Protein AF-A0A957PGU7-F1 (afdb_monomer_lite)

pLDDT: mean 71.9, std 18.86, range [37.38, 96.31]

Secondary structure (DSSP, 8-state):
------------------HHHHHHHHHHHHHHHHHHHHHHHHS--SS---HHHHHHHHHHHHHHHHHHHHHHHTT-PPPTT--HHHHHHHHHHHHHHHHHHHHHTT--S------PPPSHHHHHHHHHHHHHHHHHHHH-SSPPPHHHHHHHHHHHHHHHHHHHHHHHHHHTT--

Radius of gyration: 22.28 Å; chains: 1; bounding box: 60×46×72 Å

Foldseek 3Di:
DDDDDDPPPPPPPPPPPDVVVVVVVVVVVVVVVVVCVVVVVVPDDPDDDPDPLVVLLVLLVVLVVVLQVVCVVLVLHDDPPQALVNSLVSSLVSLVVLLVVLCVVVPPDDDDDDDPDPDSVLLSVLSCLSSVLNCCSPPPPDGDDPVSSVSNVVSSVVSVVSVVVSVVSVVVPPD

Structure (mmCIF, N/CA/C/O backbone):
data_AF-A0A957PGU7-F1
#
_entry.id   AF-A0A957PGU7-F1
#
loop_
_atom_site.group_PDB
_atom_site.id
_atom_site.type_symbol
_atom_site.label_atom_id
_atom_site.label_alt_id
_atom_site.label_comp_id
_atom_site.label_asym_id
_atom_site.label_entity_id
_atom_site.label_seq_id
_atom_site.pdbx_PDB_ins_code
_atom_site.Cartn_x
_atom_site.Cartn_y
_atom_site.Cartn_z
_atom_site.occupancy
_atom_site.B_iso_or_equiv
_atom_site.auth_seq_id
_atom_site.auth_comp_id
_atom_site.auth_asym_id
_atom_site.auth_atom_id
_atom_site.pdbx_PDB_model_num
ATOM 1 N N . LEU A 1 1 ? -45.393 -7.956 49.381 1.00 37.38 1 LEU A N 1
ATOM 2 C CA . LEU A 1 1 ? -44.050 -7.765 49.978 1.00 37.38 1 LEU A CA 1
ATOM 3 C C . LEU A 1 1 ? -43.012 -8.347 49.017 1.00 37.38 1 LEU A C 1
ATOM 5 O O . LEU A 1 1 ? -43.075 -9.550 48.828 1.00 37.38 1 LEU A O 1
ATOM 9 N N . ARG A 1 2 ? -42.131 -7.481 48.460 1.00 37.53 2 ARG A N 1
ATOM 10 C CA . ARG A 1 2 ? -40.898 -7.708 47.637 1.00 37.53 2 ARG A CA 1
ATOM 11 C C . ARG A 1 2 ? -41.054 -8.499 46.319 1.00 37.53 2 ARG A C 1
ATOM 13 O O . ARG A 1 2 ? -41.602 -9.583 46.359 1.00 37.53 2 ARG A O 1
ATOM 20 N N . ALA A 1 3 ? -40.718 -8.043 45.104 1.00 43.28 3 ALA A N 1
ATOM 21 C CA . ALA A 1 3 ? -39.690 -7.160 44.509 1.00 43.28 3 ALA A CA 1
ATOM 22 C C . ALA A 1 3 ? -38.279 -7.774 44.335 1.00 43.28 3 ALA A C 1
ATOM 24 O O . ALA A 1 3 ? -37.619 -8.037 45.336 1.00 43.28 3 ALA A O 1
ATOM 25 N N . ALA A 1 4 ? -37.863 -7.831 43.052 1.00 44.22 4 ALA A N 1
ATOM 26 C CA . ALA A 1 4 ? -36.529 -8.029 42.448 1.00 44.22 4 ALA A CA 1
ATOM 27 C C . ALA A 1 4 ? -35.890 -9.434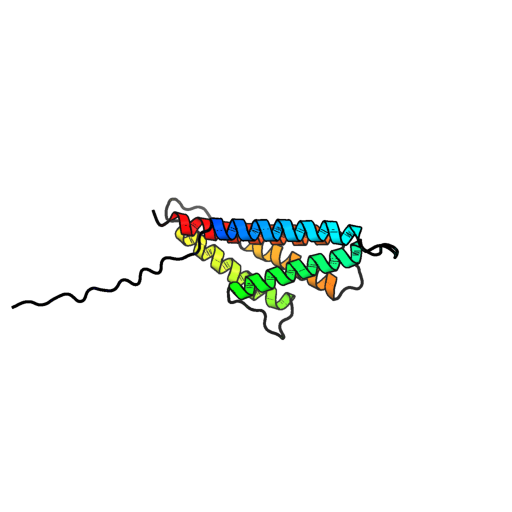 42.578 1.00 44.22 4 ALA A C 1
ATOM 29 O O . ALA A 1 4 ? -35.960 -10.042 43.635 1.00 44.22 4 ALA A O 1
ATOM 30 N N . ALA A 1 5 ? -35.262 -10.021 41.556 1.00 39.47 5 ALA A N 1
ATOM 31 C CA . ALA A 1 5 ? -34.609 -9.432 40.391 1.00 39.47 5 ALA A CA 1
ATOM 32 C C . ALA A 1 5 ? -34.765 -10.327 39.147 1.00 39.47 5 ALA A C 1
ATOM 34 O O . ALA A 1 5 ? -34.657 -11.548 39.243 1.00 39.47 5 ALA A O 1
ATOM 35 N N . GLN A 1 6 ? -35.006 -9.703 37.991 1.00 42.62 6 GLN A N 1
ATOM 36 C CA . GLN A 1 6 ? -34.593 -10.247 36.702 1.00 42.62 6 GLN A CA 1
ATOM 37 C C . GLN A 1 6 ? -33.111 -10.633 36.809 1.00 42.62 6 GLN A C 1
ATOM 39 O O . GLN A 1 6 ? -32.280 -9.768 37.077 1.00 42.62 6 GLN A O 1
ATOM 44 N N . GLU A 1 7 ? -32.795 -11.912 36.620 1.00 44.22 7 GLU A N 1
ATOM 45 C CA . GLU A 1 7 ? -31.452 -12.330 36.228 1.00 44.22 7 GLU A CA 1
ATOM 46 C C . GLU A 1 7 ? -31.142 -11.641 34.895 1.00 44.22 7 GLU A C 1
ATOM 48 O O . GLU A 1 7 ? -31.722 -11.965 33.857 1.00 44.22 7 GLU A O 1
ATOM 53 N N . GLU A 1 8 ? -30.288 -10.620 34.958 1.00 42.69 8 GLU A N 1
ATOM 54 C CA . GLU A 1 8 ? -29.485 -10.168 33.829 1.00 42.69 8 GLU A CA 1
ATOM 55 C C . GLU A 1 8 ? -28.760 -11.396 33.285 1.00 42.69 8 GLU A C 1
ATOM 57 O O . GLU A 1 8 ? -27.819 -11.911 33.887 1.00 42.69 8 GLU A O 1
ATOM 62 N N . ILE A 1 9 ? -29.250 -11.902 32.157 1.00 44.50 9 ILE A N 1
ATOM 63 C CA . ILE A 1 9 ? -28.478 -12.772 31.285 1.00 44.50 9 ILE A CA 1
ATOM 64 C C . ILE A 1 9 ? -27.385 -11.866 30.727 1.00 44.50 9 ILE A C 1
ATOM 66 O O . ILE A 1 9 ? -27.583 -11.172 29.731 1.00 44.50 9 ILE A O 1
ATOM 70 N N . ASP A 1 10 ? -26.270 -11.803 31.446 1.00 43.97 10 ASP A N 1
ATOM 71 C CA . ASP A 1 10 ? -25.019 -11.288 30.924 1.00 43.97 10 ASP A CA 1
ATOM 72 C C . ASP A 1 10 ? -24.615 -12.249 29.803 1.00 43.97 10 ASP A C 1
ATOM 74 O O . ASP A 1 10 ? -24.146 -13.364 30.036 1.00 43.97 10 ASP A O 1
ATOM 78 N N . GLU A 1 11 ? -24.936 -11.876 28.564 1.00 40.59 11 GLU A N 1
ATOM 79 C CA . GLU A 1 11 ? -24.408 -12.522 27.370 1.00 40.59 11 GLU A CA 1
ATOM 80 C C . GLU A 1 11 ? -22.905 -12.226 27.322 1.00 40.59 11 GLU A C 1
ATOM 82 O O . GLU A 1 11 ? -22.437 -11.395 26.541 1.00 40.59 11 GLU A O 1
ATOM 87 N N . SER A 1 12 ? -22.135 -12.894 28.183 1.00 47.31 12 SER A N 1
ATOM 88 C CA . SER A 1 12 ? -20.684 -12.884 28.132 1.00 47.31 12 SER A CA 1
ATOM 89 C C . SER A 1 12 ? -20.285 -13.526 26.805 1.00 47.31 12 SER A C 1
ATOM 91 O O . SER A 1 12 ? -20.301 -14.745 26.629 1.00 47.31 12 SER A O 1
ATOM 93 N N . ARG A 1 13 ? -20.004 -12.681 25.813 1.00 52.00 13 ARG A N 1
ATOM 94 C CA . ARG A 1 13 ? -19.452 -13.088 24.523 1.00 52.00 13 ARG A CA 1
ATOM 95 C C . ARG A 1 13 ? -18.028 -13.556 24.769 1.00 52.00 13 ARG A C 1
ATOM 97 O O . ARG A 1 13 ? -17.096 -12.765 24.675 1.00 52.00 13 ARG A O 1
ATOM 104 N N . GLU A 1 14 ? -17.865 -14.833 25.095 1.00 39.06 14 GLU A N 1
ATOM 105 C CA . GLU A 1 14 ? -16.555 -15.473 25.100 1.00 39.06 14 GLU A CA 1
ATOM 106 C C . GLU A 1 14 ? -15.983 -15.363 23.683 1.00 39.06 14 GLU A C 1
ATOM 108 O O . GLU A 1 14 ? -16.429 -16.017 22.737 1.00 39.06 14 GLU A O 1
ATOM 113 N N . SER A 1 15 ? -15.049 -14.432 23.512 1.00 45.88 15 SER A N 1
ATOM 114 C CA . SER A 1 15 ? -14.353 -14.207 22.256 1.00 45.88 15 SER A CA 1
ATOM 115 C C . SER A 1 15 ? -13.513 -15.448 21.947 1.00 45.88 15 SER A C 1
ATOM 117 O O . SER A 1 15 ? -12.479 -15.683 22.564 1.00 45.88 15 SER A O 1
ATOM 119 N N . ILE A 1 16 ? -13.943 -16.260 20.975 1.00 51.47 16 ILE A N 1
ATOM 120 C CA . ILE A 1 16 ? -13.202 -17.431 20.456 1.00 51.47 16 ILE A CA 1
ATOM 121 C C . ILE A 1 16 ? -12.053 -16.958 19.531 1.00 51.47 16 ILE A C 1
ATOM 123 O O . ILE A 1 16 ? -11.768 -17.542 18.488 1.00 51.47 16 ILE A O 1
ATOM 127 N N . LEU A 1 17 ? -11.402 -15.845 19.866 1.00 42.97 17 LEU A N 1
ATOM 128 C CA . LEU A 1 17 ? -10.204 -15.345 19.198 1.00 42.97 17 LEU A CA 1
ATOM 129 C C . LEU A 1 17 ? -8.996 -15.721 20.055 1.00 42.97 17 LEU A C 1
ATOM 131 O O . LEU A 1 17 ? -8.398 -14.888 20.721 1.00 42.97 17 LEU A O 1
ATOM 135 N N . SER A 1 18 ? -8.636 -17.006 20.065 1.00 54.22 18 SER A N 1
ATOM 136 C CA . SER A 1 18 ? -7.378 -17.434 20.683 1.00 54.22 18 SER A CA 1
ATOM 137 C C . SER A 1 18 ? -6.212 -16.943 19.818 1.00 54.22 18 SER A C 1
ATOM 139 O O . SER A 1 18 ? -6.046 -17.418 18.690 1.00 54.22 18 SER A O 1
ATOM 141 N N . ALA A 1 19 ? -5.407 -16.008 20.333 1.00 54.56 19 ALA A N 1
ATOM 142 C CA . ALA A 1 19 ? -4.219 -15.463 19.665 1.00 54.56 19 ALA A CA 1
ATOM 143 C C . ALA A 1 19 ? -3.278 -16.571 19.142 1.00 54.56 19 ALA A C 1
ATOM 145 O O . ALA A 1 19 ? -2.815 -16.512 18.001 1.00 54.56 19 ALA A O 1
ATOM 146 N N . ASP A 1 20 ? -3.141 -17.661 19.902 1.00 52.84 20 ASP A N 1
ATOM 147 C CA . ASP A 1 20 ? -2.361 -18.846 19.524 1.00 52.84 20 ASP A CA 1
ATOM 148 C C . ASP A 1 20 ? -2.880 -19.544 18.253 1.00 52.84 20 ASP A C 1
ATOM 150 O O . ASP A 1 20 ? -2.106 -20.078 17.453 1.00 52.84 20 ASP A O 1
ATOM 154 N N . LEU A 1 21 ? -4.199 -19.540 18.021 1.00 52.03 21 LEU A N 1
ATOM 155 C CA . LEU A 1 21 ? -4.802 -20.156 16.837 1.00 52.03 21 LEU A CA 1
ATOM 156 C C . LEU A 1 21 ? -4.555 -19.295 15.591 1.00 52.03 21 LEU A C 1
ATOM 158 O O . LEU A 1 21 ? -4.306 -19.833 14.511 1.00 52.03 21 LEU A O 1
ATOM 162 N N . LEU A 1 22 ? -4.597 -17.969 15.732 1.00 56.50 22 LEU A N 1
ATOM 163 C CA . LEU A 1 22 ? -4.316 -17.036 14.642 1.00 56.50 22 LEU A CA 1
ATOM 164 C C . LEU A 1 22 ? -2.834 -17.041 14.261 1.00 56.50 22 LEU A C 1
ATOM 166 O O . LEU A 1 22 ? -2.525 -17.083 13.071 1.00 56.50 22 LEU A O 1
ATOM 170 N N . GLU A 1 23 ? -1.918 -17.101 15.228 1.00 57.94 23 GLU A N 1
ATOM 171 C CA . GLU A 1 23 ? -0.479 -17.237 14.972 1.00 57.94 23 GLU A CA 1
ATOM 172 C C . GLU A 1 23 ? -0.144 -18.584 14.306 1.00 57.94 23 GLU A C 1
ATOM 174 O O . GLU A 1 23 ? 0.611 -18.658 13.324 1.00 57.94 23 GLU A O 1
ATOM 179 N N . ALA A 1 24 ? -0.777 -19.668 14.763 1.00 56.59 24 ALA A N 1
ATOM 180 C CA . ALA A 1 24 ? -0.663 -20.973 14.120 1.00 56.59 24 ALA A CA 1
ATOM 181 C C . ALA A 1 24 ? -1.218 -20.958 12.681 1.00 56.59 24 ALA A C 1
ATOM 183 O O . ALA A 1 24 ? -0.640 -21.579 11.783 1.00 56.59 24 ALA A O 1
ATOM 184 N N . GLN A 1 25 ? -2.303 -20.225 12.416 1.00 56.69 25 GLN A N 1
ATOM 185 C CA . GLN A 1 25 ? -2.863 -20.077 11.069 1.00 56.69 25 GLN A CA 1
ATOM 186 C C . GLN A 1 25 ? -1.985 -19.193 10.162 1.00 56.69 25 GLN A C 1
ATOM 188 O O . GLN A 1 25 ? -1.731 -19.565 9.012 1.00 56.69 25 GLN A O 1
ATOM 193 N N . LEU A 1 26 ? -1.438 -18.089 10.679 1.00 65.06 26 LEU A N 1
ATOM 194 C CA . LEU A 1 26 ? -0.533 -17.172 9.970 1.00 65.06 26 LEU A CA 1
ATOM 195 C C . LEU A 1 26 ? 0.804 -17.823 9.619 1.00 65.06 26 LEU A C 1
ATOM 197 O O . LEU A 1 26 ? 1.268 -17.716 8.482 1.00 65.06 26 LEU A O 1
ATOM 201 N N . SER A 1 27 ? 1.406 -18.555 10.557 1.00 58.16 27 SER A N 1
ATOM 202 C CA . SER A 1 27 ? 2.677 -19.248 10.329 1.00 58.16 27 SER A CA 1
ATOM 203 C C . SER A 1 27 ? 2.541 -20.378 9.302 1.00 58.16 27 SER A C 1
ATOM 205 O O . SER A 1 27 ? 3.441 -20.587 8.483 1.00 58.16 27 SER A O 1
ATOM 207 N N . ASN A 1 28 ? 1.400 -21.072 9.273 1.00 58.75 28 ASN A N 1
ATOM 208 C CA . ASN A 1 28 ? 1.104 -22.084 8.259 1.00 58.75 28 ASN A CA 1
ATOM 209 C C . ASN A 1 28 ? 0.832 -21.466 6.882 1.00 58.75 28 ASN A C 1
ATOM 211 O O . ASN A 1 28 ? 1.266 -22.016 5.866 1.00 58.75 28 ASN A O 1
ATOM 215 N N . LEU A 1 29 ? 0.193 -20.297 6.827 1.00 64.56 29 LEU A N 1
ATOM 216 C CA . LEU A 1 29 ? 0.068 -19.510 5.599 1.00 64.56 29 LEU A CA 1
ATOM 217 C C . LEU A 1 29 ? 1.439 -19.054 5.083 1.00 64.56 29 LEU A C 1
ATOM 219 O O . LEU A 1 29 ? 1.734 -19.258 3.907 1.00 64.56 29 LEU A O 1
ATOM 223 N N . TRP A 1 30 ? 2.317 -18.561 5.957 1.00 60.47 30 TRP A N 1
ATOM 224 C CA . TRP A 1 30 ? 3.684 -18.154 5.614 1.00 60.47 30 TRP A CA 1
ATOM 225 C C . TRP A 1 30 ? 4.554 -19.313 5.118 1.00 60.47 30 TRP A C 1
ATOM 227 O O . TRP A 1 30 ? 5.236 -19.188 4.100 1.00 60.47 30 TRP A O 1
ATOM 237 N N . LYS A 1 31 ? 4.495 -20.477 5.774 1.00 63.69 31 LYS A N 1
ATOM 238 C CA . LYS A 1 31 ? 5.225 -21.685 5.350 1.00 63.69 31 LYS A CA 1
ATOM 239 C C . LYS A 1 31 ? 4.741 -22.199 3.993 1.00 63.69 31 LYS A C 1
ATOM 241 O O . LYS A 1 31 ? 5.557 -22.569 3.149 1.00 63.69 31 LYS A O 1
ATOM 246 N N . ASN A 1 32 ? 3.429 -22.185 3.754 1.00 64.62 32 ASN A N 1
ATOM 247 C CA . ASN A 1 32 ? 2.849 -22.613 2.480 1.00 64.62 32 ASN A CA 1
ATOM 248 C C . ASN A 1 32 ? 3.127 -21.620 1.349 1.00 64.62 32 ASN A C 1
ATOM 250 O O . ASN A 1 32 ? 3.378 -22.034 0.216 1.00 64.62 32 ASN A O 1
ATOM 254 N N . LEU A 1 33 ? 3.132 -20.326 1.656 1.00 60.56 33 LEU A N 1
ATOM 255 C CA . LEU A 1 33 ? 3.475 -19.270 0.717 1.00 60.56 33 LEU A CA 1
ATOM 256 C C . LEU A 1 33 ? 4.957 -19.373 0.313 1.00 60.56 33 LEU A C 1
ATOM 258 O O . LEU A 1 33 ? 5.261 -19.509 -0.870 1.00 60.56 33 LEU A O 1
ATOM 262 N N . MET A 1 34 ? 5.867 -19.473 1.285 1.00 64.56 34 MET A N 1
ATOM 263 C CA . MET A 1 34 ? 7.305 -19.678 1.051 1.00 64.56 34 MET A CA 1
ATOM 264 C C . MET A 1 34 ? 7.612 -21.003 0.329 1.00 64.56 34 MET A C 1
ATOM 266 O O . MET A 1 34 ? 8.487 -21.067 -0.536 1.00 64.56 34 MET A O 1
ATOM 270 N N . GLY A 1 35 ? 6.866 -22.072 0.627 1.00 58.97 35 GLY A N 1
ATOM 271 C CA . GLY A 1 35 ? 6.996 -23.366 -0.047 1.00 58.97 35 GLY A CA 1
ATOM 272 C C . GLY A 1 35 ? 6.510 -23.358 -1.501 1.00 58.97 35 GLY A C 1
ATOM 273 O O . GLY A 1 35 ? 7.106 -24.020 -2.354 1.00 58.97 35 GLY A O 1
ATOM 274 N N . ARG A 1 36 ? 5.459 -22.587 -1.811 1.00 59.16 36 ARG A N 1
ATOM 275 C CA . ARG A 1 36 ? 4.978 -22.378 -3.187 1.00 59.16 36 ARG A CA 1
ATOM 276 C C . ARG A 1 36 ? 5.962 -21.554 -4.010 1.00 59.16 36 ARG A C 1
ATOM 278 O O . ARG A 1 36 ? 6.183 -21.897 -5.166 1.00 59.16 36 ARG A O 1
ATOM 285 N N . PHE A 1 37 ? 6.617 -20.566 -3.405 1.00 50.94 37 PHE A N 1
ATOM 286 C CA . PHE A 1 37 ? 7.677 -19.800 -4.064 1.00 50.94 37 PHE A CA 1
ATOM 287 C C . PHE A 1 37 ? 8.891 -20.661 -4.440 1.00 50.94 37 PHE A C 1
ATOM 289 O O . PHE A 1 37 ? 9.429 -20.501 -5.531 1.00 50.94 37 PHE A O 1
ATOM 296 N N . ARG A 1 38 ? 9.275 -21.642 -3.611 1.00 57.03 38 ARG A N 1
ATOM 297 C CA . ARG A 1 38 ? 10.358 -22.583 -3.959 1.00 57.03 38 ARG A CA 1
ATOM 298 C C . ARG A 1 38 ? 9.972 -23.613 -5.023 1.00 57.03 38 ARG A C 1
ATOM 300 O O . ARG A 1 38 ? 10.774 -23.880 -5.906 1.00 57.03 38 ARG A O 1
ATOM 307 N N . ARG A 1 39 ? 8.764 -24.190 -4.969 1.00 51.44 39 ARG A N 1
ATOM 308 C CA . ARG A 1 39 ? 8.335 -25.211 -5.953 1.00 51.44 39 ARG A CA 1
ATOM 309 C C . ARG A 1 39 ? 7.949 -24.630 -7.314 1.00 51.44 39 ARG A C 1
ATOM 311 O O . ARG A 1 39 ? 8.123 -25.308 -8.317 1.00 51.44 39 ARG A O 1
ATOM 318 N N . ALA A 1 40 ? 7.434 -23.402 -7.362 1.00 52.75 40 ALA A N 1
ATOM 319 C CA . ALA A 1 40 ? 7.119 -22.732 -8.624 1.00 52.75 40 ALA A CA 1
ATOM 320 C C . ALA A 1 40 ? 8.385 -22.325 -9.399 1.00 52.75 40 ALA A C 1
ATOM 322 O O . ALA A 1 40 ? 8.373 -22.371 -10.624 1.00 52.75 40 ALA A O 1
ATOM 323 N N . ALA A 1 41 ? 9.475 -21.996 -8.695 1.00 52.84 41 ALA A N 1
ATOM 324 C CA . ALA A 1 41 ? 10.769 -21.687 -9.304 1.00 52.84 41 ALA A CA 1
ATOM 325 C C . ALA A 1 41 ? 11.420 -22.905 -9.991 1.00 52.84 41 ALA A C 1
ATOM 327 O O . ALA A 1 41 ? 12.120 -22.746 -10.984 1.00 52.84 41 ALA A O 1
ATOM 328 N N . ASP A 1 42 ? 11.161 -24.116 -9.491 1.00 52.81 42 ASP A N 1
ATOM 329 C CA . ASP A 1 42 ? 11.815 -25.345 -9.966 1.00 52.81 42 ASP A CA 1
ATOM 330 C C . ASP A 1 42 ? 11.050 -26.036 -11.117 1.00 52.81 42 ASP A C 1
ATOM 332 O O . ASP A 1 42 ? 11.605 -26.844 -11.855 1.00 52.81 42 ASP A O 1
ATOM 336 N N . ALA A 1 43 ? 9.761 -25.719 -11.301 1.00 53.84 43 ALA A N 1
ATOM 337 C CA . ALA A 1 43 ? 8.871 -26.451 -12.211 1.00 53.84 43 ALA A CA 1
ATOM 338 C C . ALA A 1 43 ? 8.543 -25.733 -13.539 1.00 53.84 43 ALA A C 1
ATOM 340 O O . ALA A 1 43 ? 7.789 -26.285 -14.341 1.00 53.84 43 ALA A O 1
ATOM 341 N N . LEU A 1 44 ? 9.055 -24.519 -13.788 1.00 47.50 44 LEU A N 1
ATOM 342 C CA . LEU A 1 44 ? 8.552 -23.650 -14.869 1.00 47.50 44 LEU A CA 1
ATOM 343 C C . LEU A 1 44 ? 9.553 -23.185 -15.940 1.00 47.50 44 LEU A C 1
ATOM 345 O O . LEU A 1 44 ? 9.158 -22.360 -16.756 1.00 47.50 44 LEU A O 1
ATOM 349 N N . ASN A 1 45 ? 10.778 -23.717 -16.042 1.00 47.09 45 ASN A N 1
ATOM 350 C CA . ASN A 1 45 ? 11.743 -23.182 -17.022 1.00 47.09 45 A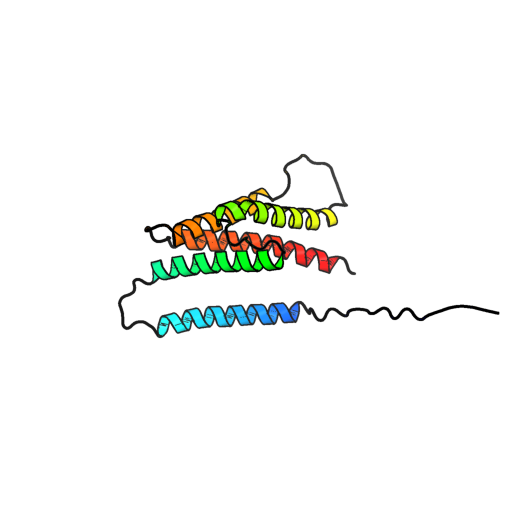SN A CA 1
ATOM 351 C C . ASN A 1 45 ? 12.146 -24.117 -18.184 1.00 47.09 45 ASN A C 1
ATOM 353 O O . ASN A 1 45 ? 13.251 -24.657 -18.197 1.00 47.09 45 ASN A O 1
ATOM 357 N N . PRO A 1 46 ? 11.306 -24.221 -19.238 1.00 58.34 46 PRO A N 1
ATOM 358 C CA . PRO A 1 46 ? 11.741 -24.470 -20.612 1.00 58.34 46 PRO A CA 1
ATOM 359 C C . PRO A 1 46 ? 11.931 -23.189 -21.458 1.00 58.34 46 PRO A C 1
ATOM 361 O O . PRO A 1 46 ? 12.284 -23.300 -22.630 1.00 58.34 46 PRO A O 1
ATOM 364 N N . PHE A 1 47 ? 11.742 -21.981 -20.910 1.00 48.50 47 PHE A N 1
ATOM 365 C CA . PHE A 1 47 ? 12.007 -20.719 -21.619 1.00 48.50 47 PHE A CA 1
ATOM 366 C C . PHE A 1 47 ? 12.891 -19.770 -20.788 1.00 48.50 47 PHE A C 1
ATOM 368 O O . PHE A 1 47 ? 12.908 -19.828 -19.568 1.00 48.50 47 PHE A O 1
ATOM 375 N N . LEU A 1 48 ? 13.683 -18.952 -21.485 1.00 49.47 48 LEU A N 1
ATOM 376 C CA . LEU A 1 48 ? 14.778 -18.105 -20.984 1.00 49.47 48 LEU A CA 1
ATOM 377 C C . LEU A 1 48 ? 14.319 -17.089 -19.899 1.00 49.47 48 LEU A C 1
ATOM 379 O O . LEU A 1 48 ? 13.290 -16.443 -20.105 1.00 49.47 48 LEU A O 1
ATOM 383 N N . PRO A 1 49 ? 15.076 -16.871 -18.799 1.00 54.25 49 PRO A N 1
ATOM 384 C CA . PRO A 1 49 ? 14.610 -16.102 -17.645 1.00 54.25 49 PRO A CA 1
ATOM 385 C C . PRO A 1 49 ? 14.661 -14.590 -17.908 1.00 54.25 49 PRO A C 1
ATOM 387 O O . PRO A 1 49 ? 15.697 -13.941 -17.779 1.00 54.25 49 PRO A O 1
ATOM 390 N N . LEU A 1 50 ? 13.500 -14.013 -18.213 1.00 51.72 50 LEU A N 1
ATOM 391 C CA . LEU A 1 50 ? 13.194 -12.581 -18.046 1.00 51.72 50 LEU A CA 1
ATOM 392 C C . LEU A 1 50 ? 12.718 -12.286 -16.598 1.00 51.72 50 LEU A C 1
ATOM 394 O O . LEU A 1 50 ? 12.130 -11.242 -16.317 1.00 51.72 50 LEU A O 1
ATOM 398 N N . ASP A 1 51 ? 12.936 -13.244 -15.689 1.00 55.75 51 ASP A N 1
ATOM 399 C CA . ASP A 1 51 ? 12.119 -13.492 -14.494 1.00 55.75 51 ASP A CA 1
ATOM 400 C C . ASP A 1 51 ? 12.174 -12.379 -13.439 1.00 55.75 51 ASP A C 1
ATOM 402 O O . ASP A 1 51 ? 11.139 -11.981 -12.907 1.00 55.75 51 ASP A O 1
ATOM 406 N N . HIS A 1 52 ? 13.339 -11.780 -13.188 1.00 54.28 52 HIS A N 1
ATOM 407 C CA . HIS A 1 52 ? 13.494 -10.841 -12.070 1.00 54.28 52 HIS A CA 1
ATOM 408 C C . HIS A 1 52 ? 12.657 -9.552 -12.209 1.00 54.28 52 HIS A C 1
ATOM 410 O O . HIS A 1 52 ? 12.160 -9.037 -11.207 1.00 54.28 52 HIS A O 1
ATOM 416 N N . GLU A 1 53 ? 12.431 -9.046 -13.427 1.00 58.19 53 GLU A N 1
ATOM 417 C CA . GLU A 1 53 ? 11.639 -7.824 -13.655 1.00 58.19 53 GLU A CA 1
ATOM 418 C C . GLU A 1 53 ? 10.131 -8.054 -13.472 1.00 58.19 53 GLU A C 1
ATOM 420 O O . GLU A 1 53 ? 9.409 -7.235 -12.884 1.00 58.19 53 GLU A O 1
ATOM 425 N N . VAL A 1 54 ? 9.633 -9.181 -13.995 1.00 64.31 54 VAL A N 1
ATOM 426 C CA . VAL A 1 54 ? 8.225 -9.581 -13.860 1.00 64.31 54 VAL A CA 1
ATOM 427 C C . VAL A 1 54 ? 7.927 -9.917 -12.402 1.00 64.31 54 VAL A C 1
ATOM 429 O O . VAL A 1 54 ? 6.871 -9.530 -11.886 1.00 64.31 54 VAL A O 1
ATOM 432 N N . ASP A 1 55 ? 8.876 -10.554 -11.724 1.00 78.81 55 ASP A N 1
ATOM 433 C CA . ASP A 1 55 ? 8.776 -10.886 -10.311 1.00 78.81 55 ASP A CA 1
ATOM 434 C C . ASP A 1 55 ? 8.781 -9.636 -9.428 1.00 78.81 55 ASP A C 1
ATOM 436 O O . ASP A 1 55 ? 7.942 -9.534 -8.532 1.00 78.81 55 ASP A O 1
ATOM 440 N N . ALA A 1 56 ? 9.624 -8.638 -9.711 1.00 84.81 56 ALA A N 1
ATOM 441 C CA . ALA A 1 56 ? 9.652 -7.385 -8.955 1.00 84.81 56 ALA A CA 1
ATOM 442 C C . ALA A 1 56 ? 8.314 -6.626 -9.038 1.00 84.81 56 ALA A C 1
ATOM 444 O O . ALA A 1 56 ? 7.741 -6.234 -8.016 1.00 84.81 56 ALA A O 1
ATOM 445 N N . ARG A 1 57 ? 7.735 -6.492 -10.242 1.00 88.56 57 ARG A N 1
ATOM 446 C CA . ARG A 1 57 ? 6.408 -5.866 -10.412 1.00 88.56 57 ARG A CA 1
ATOM 447 C C . ARG A 1 57 ? 5.311 -6.630 -9.675 1.00 88.56 57 ARG A C 1
ATOM 449 O O . ARG A 1 57 ? 4.413 -6.010 -9.105 1.00 88.56 57 ARG A O 1
ATOM 456 N N . ARG A 1 58 ? 5.343 -7.967 -9.703 1.00 88.19 58 ARG A N 1
ATOM 457 C CA . ARG A 1 58 ? 4.372 -8.806 -8.981 1.00 88.19 58 ARG A CA 1
ATOM 458 C C . ARG A 1 58 ? 4.486 -8.616 -7.471 1.00 88.19 58 ARG A C 1
ATOM 460 O O . ARG A 1 58 ? 3.457 -8.429 -6.828 1.00 88.19 58 ARG A O 1
ATOM 467 N N . GLN A 1 59 ? 5.703 -8.594 -6.933 1.00 85.81 59 GLN A N 1
ATOM 468 C CA . GLN A 1 59 ? 5.953 -8.395 -5.503 1.00 85.81 59 GLN A CA 1
ATOM 469 C C . GLN A 1 59 ? 5.448 -7.032 -5.016 1.00 85.81 59 GLN A C 1
ATOM 471 O O . GLN A 1 59 ? 4.711 -6.970 -4.034 1.00 85.81 59 GLN A O 1
ATOM 476 N N . ILE A 1 60 ? 5.743 -5.953 -5.747 1.00 89.81 60 ILE A N 1
ATOM 477 C CA . ILE A 1 60 ? 5.260 -4.606 -5.400 1.00 89.81 60 ILE A CA 1
ATOM 478 C C . ILE A 1 60 ? 3.725 -4.538 -5.446 1.00 89.81 60 ILE A C 1
ATOM 480 O O . ILE A 1 60 ? 3.097 -3.968 -4.553 1.00 89.81 60 ILE A O 1
ATOM 484 N N . ARG A 1 61 ? 3.086 -5.148 -6.457 1.00 92.00 61 ARG A N 1
ATOM 485 C CA . ARG A 1 61 ? 1.614 -5.195 -6.536 1.00 92.00 61 ARG A CA 1
ATOM 486 C C . ARG A 1 61 ? 0.999 -5.973 -5.381 1.00 92.00 61 ARG A C 1
ATOM 488 O O . ARG A 1 61 ? -0.018 -5.527 -4.862 1.00 92.00 61 ARG A O 1
ATOM 495 N N . ALA A 1 62 ? 1.598 -7.095 -4.992 1.00 88.19 62 ALA A N 1
ATOM 496 C CA . ALA A 1 62 ? 1.125 -7.884 -3.863 1.00 88.19 62 ALA A CA 1
ATOM 497 C C . ALA A 1 62 ? 1.198 -7.077 -2.558 1.00 88.19 62 ALA A C 1
ATOM 499 O O . ALA A 1 62 ? 0.213 -7.023 -1.827 1.00 88.19 62 ALA A O 1
ATOM 500 N N . ALA A 1 63 ? 2.308 -6.374 -2.307 1.00 86.81 63 ALA A N 1
ATOM 501 C CA . ALA A 1 63 ? 2.445 -5.509 -1.134 1.00 86.81 63 ALA A CA 1
ATOM 502 C C . ALA A 1 63 ? 1.369 -4.407 -1.097 1.00 86.81 63 ALA A C 1
ATOM 504 O O . ALA A 1 63 ? 0.702 -4.227 -0.081 1.00 86.81 63 ALA A O 1
ATOM 505 N N . TYR A 1 64 ? 1.122 -3.728 -2.223 1.00 93.69 64 TYR A N 1
ATOM 506 C CA . TYR A 1 64 ? 0.061 -2.717 -2.296 1.00 93.69 64 TYR A CA 1
ATOM 507 C C . TYR A 1 64 ? -1.346 -3.319 -2.130 1.00 93.69 64 TYR A C 1
ATOM 509 O O . TYR A 1 64 ? -2.211 -2.716 -1.505 1.00 93.69 64 TYR A O 1
ATOM 517 N N . GLN A 1 65 ? -1.599 -4.521 -2.655 1.00 94.25 65 GLN A N 1
ATOM 518 C CA . GLN A 1 65 ? -2.875 -5.213 -2.446 1.00 94.25 65 GLN A CA 1
ATOM 519 C C . GLN A 1 65 ? -3.098 -5.581 -0.977 1.00 94.25 65 GLN A C 1
ATOM 521 O O . GLN A 1 65 ? -4.212 -5.418 -0.488 1.00 94.25 65 GLN A O 1
ATOM 526 N N . HIS A 1 66 ? -2.055 -6.016 -0.269 1.00 89.75 66 HIS A N 1
ATOM 527 C CA . HIS A 1 66 ? -2.132 -6.249 1.172 1.00 89.75 66 HIS A CA 1
ATOM 528 C C . HIS A 1 66 ? -2.428 -4.961 1.940 1.00 89.75 66 HIS A C 1
ATOM 530 O O . HIS A 1 66 ? -3.320 -4.966 2.780 1.00 89.75 66 HIS A O 1
ATOM 536 N N . LEU A 1 67 ? -1.774 -3.850 1.587 1.00 91.19 67 LEU A N 1
ATOM 537 C CA . LEU A 1 67 ? -2.086 -2.537 2.154 1.00 91.19 67 LEU A CA 1
ATOM 538 C C . LEU A 1 67 ? -3.576 -2.188 1.991 1.00 91.19 67 LEU A C 1
ATOM 540 O O . LEU A 1 67 ? -4.214 -1.771 2.954 1.00 91.19 67 LEU A O 1
ATOM 544 N N . LEU A 1 68 ? -4.145 -2.395 0.796 1.00 92.50 68 LEU A N 1
ATOM 545 C CA . LEU A 1 68 ? -5.569 -2.142 0.543 1.00 92.50 68 LEU A CA 1
ATOM 546 C C . LEU A 1 68 ? -6.491 -3.051 1.365 1.00 92.50 68 LEU A C 1
ATOM 548 O O . LEU A 1 68 ? -7.486 -2.570 1.895 1.00 92.50 68 LEU A O 1
ATOM 552 N N . GLN A 1 69 ? -6.164 -4.340 1.485 1.00 91.38 69 GLN A N 1
ATOM 553 C CA . GLN A 1 69 ? -6.939 -5.286 2.296 1.00 91.38 69 GLN A CA 1
ATOM 554 C C . GLN A 1 69 ? -6.911 -4.911 3.778 1.00 91.38 69 GLN A C 1
ATOM 556 O O . GLN A 1 69 ? -7.944 -4.935 4.444 1.00 91.38 69 GLN A O 1
ATOM 561 N N . THR A 1 70 ? -5.742 -4.525 4.293 1.00 88.00 70 THR A N 1
ATOM 562 C CA . THR A 1 70 ? -5.622 -4.022 5.662 1.00 88.00 70 THR A CA 1
ATOM 563 C C . THR A 1 70 ? -6.473 -2.771 5.830 1.00 88.00 70 THR A C 1
ATOM 565 O O . THR A 1 70 ? -7.299 -2.733 6.730 1.00 88.00 70 THR A O 1
ATOM 568 N N . ALA A 1 71 ? -6.355 -1.791 4.932 1.00 89.62 71 ALA A N 1
ATOM 569 C CA . ALA A 1 71 ? -7.141 -0.562 4.992 1.00 89.62 71 ALA A CA 1
ATOM 570 C C . ALA A 1 71 ? -8.661 -0.790 4.918 1.00 89.62 71 ALA A C 1
ATOM 572 O O . ALA A 1 71 ? -9.423 -0.094 5.588 1.00 89.62 71 ALA A O 1
ATOM 573 N N . GLU A 1 72 ? -9.110 -1.781 4.148 1.00 89.12 72 GLU A N 1
ATOM 574 C CA . GLU A 1 72 ? -10.509 -2.207 4.114 1.00 89.12 72 GLU A CA 1
ATOM 575 C C . GLU A 1 72 ? -10.960 -2.773 5.468 1.00 89.12 72 GLU A C 1
ATOM 577 O O . GLU A 1 72 ? -12.007 -2.372 5.972 1.00 89.12 72 GLU A O 1
ATOM 582 N N . GLY A 1 73 ? -10.136 -3.607 6.113 1.00 85.00 73 GLY A N 1
ATOM 583 C CA . GLY A 1 73 ? -10.375 -4.078 7.484 1.00 85.00 73 GLY A CA 1
ATOM 584 C C . GLY A 1 73 ? -10.411 -2.953 8.530 1.00 85.00 73 GLY A C 1
ATOM 585 O O . GLY A 1 73 ? -11.065 -3.088 9.560 1.00 85.00 73 GLY A O 1
ATOM 586 N N . LEU A 1 74 ? -9.765 -1.817 8.247 1.00 82.88 74 LEU A N 1
ATOM 587 C CA . LEU A 1 74 ? -9.822 -0.598 9.063 1.00 82.88 74 LEU A CA 1
ATOM 588 C C . LEU A 1 74 ? -11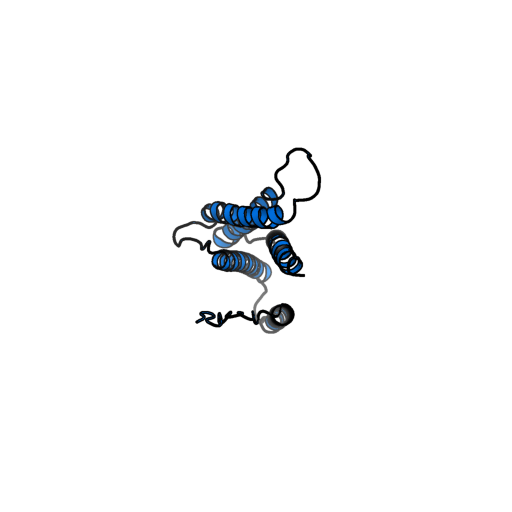.058 0.273 8.768 1.00 82.88 74 LEU A C 1
ATOM 590 O O . LEU A 1 74 ? -11.247 1.297 9.420 1.00 82.88 74 LEU A O 1
ATOM 594 N N . GLY A 1 75 ? -11.885 -0.098 7.786 1.00 87.81 75 GLY A N 1
ATOM 595 C CA . GLY A 1 75 ? -13.057 0.670 7.358 1.00 87.81 75 GLY A CA 1
ATOM 596 C C . GLY A 1 75 ? -12.746 1.833 6.410 1.00 87.81 75 GLY A C 1
ATOM 597 O O . GLY A 1 75 ? -13.625 2.643 6.122 1.00 87.81 75 GLY A O 1
ATOM 598 N N . VAL A 1 76 ? -11.519 1.925 5.891 1.00 91.19 76 VAL A N 1
ATOM 599 C CA . VAL A 1 76 ? -11.050 3.039 5.051 1.00 91.19 76 VAL A CA 1
ATOM 600 C C . VAL A 1 76 ? -10.823 2.540 3.631 1.00 91.19 76 VAL A C 1
ATOM 602 O O . VAL A 1 76 ? -9.735 2.662 3.084 1.00 91.19 76 VAL A O 1
ATOM 605 N N . ALA A 1 77 ? -11.827 1.926 3.009 1.00 92.25 77 ALA A N 1
ATOM 606 C CA . ALA A 1 77 ? -11.680 1.368 1.666 1.00 92.25 77 ALA A CA 1
ATOM 607 C C . ALA A 1 77 ? -11.392 2.451 0.604 1.00 92.25 77 ALA A C 1
ATOM 609 O O . ALA A 1 77 ? -11.936 3.561 0.638 1.00 92.25 77 ALA A O 1
ATOM 610 N N . ARG A 1 78 ? -10.555 2.117 -0.387 1.00 90.88 78 ARG A N 1
ATOM 611 C CA . ARG A 1 78 ? -10.272 3.012 -1.519 1.00 90.88 78 ARG A CA 1
ATOM 612 C C . ARG A 1 78 ? -11.491 3.136 -2.430 1.00 90.88 78 ARG A C 1
ATOM 614 O O . ARG A 1 78 ? -12.029 2.139 -2.903 1.00 90.88 78 ARG A O 1
ATOM 621 N N . GLN A 1 79 ? -11.874 4.372 -2.744 1.00 90.69 79 GLN A N 1
ATOM 622 C CA . GLN A 1 79 ? -12.952 4.653 -3.693 1.00 90.69 79 GLN A CA 1
ATOM 623 C C . GLN A 1 79 ? -12.572 4.213 -5.121 1.00 90.69 79 GLN A C 1
ATOM 625 O O . GLN A 1 79 ? -11.411 4.376 -5.509 1.00 90.69 79 GLN A O 1
ATOM 630 N N . PRO A 1 80 ? -13.524 3.740 -5.951 1.00 88.38 80 PRO A N 1
ATOM 631 C CA . PRO A 1 80 ? -13.224 3.219 -7.290 1.00 88.38 80 PRO A CA 1
ATOM 632 C C . PRO A 1 80 ? -12.498 4.203 -8.220 1.00 88.38 80 PRO A C 1
ATOM 634 O O . PRO A 1 80 ? -11.704 3.788 -9.060 1.00 88.38 80 PRO A O 1
ATOM 637 N N . HIS A 1 81 ? -12.771 5.502 -8.072 1.00 91.12 81 HIS A N 1
ATOM 638 C CA . HIS A 1 81 ? -12.211 6.566 -8.907 1.00 91.12 81 HIS A CA 1
ATOM 639 C C . HIS A 1 81 ? -10.962 7.227 -8.308 1.00 91.12 81 HIS A C 1
ATOM 641 O O . HIS A 1 81 ? -10.263 7.936 -9.025 1.00 91.12 81 HIS A O 1
ATOM 647 N N . ALA A 1 82 ? -10.670 7.008 -7.023 1.00 92.31 82 ALA A N 1
ATOM 648 C CA . ALA A 1 82 ? -9.508 7.610 -6.378 1.00 92.31 82 ALA A CA 1
ATOM 649 C C . ALA A 1 82 ? -8.238 6.973 -6.933 1.00 92.31 82 ALA A C 1
ATOM 651 O O . ALA A 1 82 ? -8.156 5.749 -7.006 1.00 92.31 82 ALA A O 1
ATOM 652 N N . THR A 1 83 ? -7.225 7.749 -7.294 1.00 92.69 83 THR A N 1
ATOM 653 C CA . THR A 1 83 ? -5.904 7.224 -7.672 1.00 92.69 83 THR A CA 1
ATOM 654 C C . THR A 1 83 ? -5.146 6.684 -6.447 1.00 92.69 83 THR A C 1
ATOM 656 O O . THR A 1 83 ? -5.503 6.997 -5.310 1.00 92.69 83 THR A O 1
ATOM 659 N N . PRO A 1 84 ? -4.097 5.853 -6.628 1.00 93.19 84 PRO A N 1
ATOM 660 C CA . PRO A 1 84 ? -3.279 5.385 -5.507 1.00 93.19 84 PRO A CA 1
ATOM 661 C C . PRO A 1 84 ? -2.689 6.524 -4.667 1.00 93.19 84 PRO A C 1
ATOM 663 O O . PRO A 1 84 ? -2.662 6.423 -3.447 1.00 93.19 84 PRO A O 1
ATOM 666 N N . VAL A 1 85 ? -2.260 7.608 -5.326 1.00 91.94 85 VAL A N 1
ATOM 667 C CA . VAL A 1 85 ? -1.645 8.776 -4.680 1.00 91.94 85 VAL A CA 1
ATOM 668 C C . VAL A 1 85 ? -2.679 9.582 -3.895 1.00 91.94 85 VAL A C 1
ATOM 670 O O . VAL A 1 85 ? -2.440 9.904 -2.737 1.00 91.94 85 VAL A O 1
ATOM 673 N N . GLU A 1 86 ? -3.854 9.853 -4.472 1.00 92.50 86 GLU A N 1
ATOM 674 C CA . GLU A 1 86 ? -4.941 10.560 -3.770 1.00 92.50 86 GLU A CA 1
ATOM 675 C C . GLU A 1 86 ? -5.428 9.799 -2.535 1.00 92.50 86 GLU A C 1
ATOM 677 O O . GLU A 1 86 ? -5.759 10.399 -1.516 1.00 92.50 86 GLU A O 1
ATOM 682 N N . TYR A 1 87 ? -5.450 8.470 -2.613 1.00 94.31 87 TYR A N 1
ATOM 683 C CA . TYR A 1 87 ? -5.865 7.614 -1.508 1.00 94.31 87 TYR A CA 1
ATOM 684 C C . TYR A 1 87 ? -4.858 7.574 -0.345 1.00 94.31 87 TYR A C 1
ATOM 686 O O . TYR A 1 87 ? -5.222 7.192 0.765 1.00 94.31 87 TYR A O 1
ATOM 694 N N . ASN A 1 88 ? -3.614 8.007 -0.562 1.00 92.94 88 ASN A N 1
ATOM 695 C CA . ASN A 1 88 ? -2.572 7.952 0.459 1.00 92.94 88 ASN A CA 1
ATOM 696 C C . ASN A 1 88 ? -2.908 8.829 1.682 1.00 92.94 88 ASN A C 1
ATOM 698 O O . ASN A 1 88 ? -2.816 8.380 2.818 1.00 92.94 88 ASN A O 1
ATOM 702 N N . GLN A 1 89 ? -3.394 10.052 1.451 1.00 90.62 89 GLN A N 1
ATOM 703 C CA . GLN A 1 89 ? -3.757 11.005 2.509 1.00 90.62 89 GLN A CA 1
ATOM 704 C C . GLN A 1 89 ? -4.846 10.497 3.476 1.00 90.62 89 GLN A C 1
ATOM 706 O O . GLN A 1 89 ? -4.599 10.478 4.683 1.00 90.62 89 GLN A O 1
ATOM 711 N N . PRO A 1 90 ? -6.036 10.055 3.017 1.00 92.38 90 PRO A N 1
ATOM 712 C CA . PRO A 1 90 ? -7.053 9.537 3.932 1.00 92.38 90 PRO A CA 1
ATOM 713 C C . PRO A 1 90 ? -6.600 8.261 4.658 1.00 92.38 90 PRO A C 1
ATOM 715 O O . PRO A 1 90 ? -6.989 8.042 5.809 1.00 92.38 90 PRO A O 1
ATOM 718 N N . LEU A 1 91 ? -5.760 7.437 4.021 1.00 92.62 91 LEU A N 1
ATOM 719 C CA . LEU A 1 91 ? -5.206 6.232 4.634 1.00 92.62 91 LEU A CA 1
ATOM 720 C C . LEU A 1 91 ? -4.214 6.565 5.757 1.00 92.62 91 LEU A C 1
ATOM 722 O O . LEU A 1 91 ? -4.369 6.070 6.872 1.00 92.62 91 LEU A O 1
ATOM 726 N N . SER A 1 92 ? -3.250 7.442 5.473 1.00 91.88 92 SER A N 1
ATOM 727 C CA . SER A 1 92 ? -2.298 7.996 6.442 1.00 91.88 92 SER A CA 1
ATOM 728 C C . SER A 1 92 ? -3.028 8.566 7.657 1.00 91.88 92 SER A C 1
ATOM 730 O O . SER A 1 92 ? -2.772 8.146 8.784 1.00 91.88 92 SER A O 1
ATOM 732 N N . HIS A 1 93 ? -4.007 9.446 7.426 1.00 90.44 93 HIS A N 1
ATOM 733 C CA . HIS A 1 93 ? -4.758 10.088 8.498 1.00 90.44 93 HIS A CA 1
ATOM 734 C C . HIS A 1 93 ? -5.449 9.068 9.409 1.00 90.44 93 HIS A C 1
ATOM 736 O O . HIS A 1 93 ? -5.420 9.192 10.632 1.00 90.44 93 HIS A O 1
ATOM 742 N N . SER A 1 94 ? -6.040 8.030 8.820 1.00 90.88 94 SER A N 1
ATOM 743 C CA . SER A 1 94 ? -6.748 6.997 9.576 1.00 90.88 94 SER A CA 1
ATOM 744 C C . SER A 1 94 ? -5.800 6.117 10.394 1.00 90.88 94 SER A C 1
ATOM 746 O O . SER A 1 94 ? -6.092 5.817 11.552 1.00 90.88 94 SER A O 1
ATOM 748 N N . LEU A 1 95 ? -4.648 5.746 9.827 1.00 87.88 95 LEU A N 1
ATOM 749 C CA . LEU A 1 95 ? -3.603 4.994 10.531 1.00 87.88 95 LEU A CA 1
ATOM 750 C C . LEU A 1 95 ? -2.978 5.821 11.663 1.00 87.88 95 LEU A C 1
ATOM 752 O O . LEU A 1 95 ? -2.809 5.326 12.775 1.00 87.88 95 LEU A O 1
ATOM 756 N N . ALA A 1 96 ? -2.698 7.099 11.410 1.00 86.88 96 ALA A N 1
ATOM 757 C CA . ALA A 1 96 ? -2.184 8.030 12.405 1.00 86.88 96 ALA A CA 1
ATOM 758 C C . ALA A 1 96 ? -3.163 8.220 13.571 1.00 86.88 96 ALA A C 1
ATOM 760 O O . ALA A 1 96 ? -2.760 8.117 14.728 1.00 86.88 96 ALA A O 1
ATOM 761 N N . ASN A 1 97 ? -4.450 8.451 13.285 1.00 86.81 97 ASN A N 1
ATOM 762 C CA . ASN A 1 97 ? -5.476 8.584 14.322 1.00 86.81 97 ASN A CA 1
ATOM 763 C C . ASN A 1 97 ? -5.521 7.343 15.210 1.00 86.81 97 ASN A C 1
ATOM 765 O O . ASN A 1 97 ? -5.533 7.463 16.433 1.00 86.81 97 ASN A O 1
ATOM 769 N N . ARG A 1 98 ? -5.484 6.155 14.603 1.00 82.50 98 ARG A N 1
ATOM 770 C CA . ARG A 1 98 ? -5.460 4.892 15.335 1.00 82.50 98 ARG A CA 1
ATOM 771 C C . ARG A 1 98 ? -4.259 4.801 16.285 1.00 82.50 98 ARG A C 1
ATOM 773 O O . ARG A 1 98 ? -4.453 4.605 17.482 1.00 82.50 98 ARG A O 1
ATOM 780 N N . LEU A 1 99 ? -3.046 5.073 15.801 1.00 80.69 99 LEU A N 1
ATOM 781 C CA . LEU A 1 99 ? -1.854 5.070 16.657 1.00 80.69 99 LEU A CA 1
ATOM 782 C C . LEU A 1 99 ? -1.903 6.121 17.775 1.00 80.69 99 LEU A C 1
ATOM 784 O O . LEU A 1 99 ? -1.396 5.883 18.873 1.00 80.69 99 LEU A O 1
ATOM 788 N N . ILE A 1 100 ? -2.488 7.294 17.523 1.00 79.31 100 ILE A N 1
ATOM 789 C CA . ILE A 1 100 ? -2.665 8.322 18.557 1.00 79.31 100 ILE A CA 1
ATOM 790 C C . ILE A 1 100 ? -3.621 7.815 19.643 1.00 79.31 100 ILE A C 1
ATOM 792 O O . ILE A 1 100 ? -3.313 7.944 20.830 1.00 79.31 100 ILE A O 1
ATOM 796 N N . HIS A 1 101 ? -4.749 7.212 19.259 1.00 72.75 101 HIS A N 1
ATOM 797 C CA . HIS A 1 101 ? -5.726 6.669 20.203 1.00 72.75 101 HIS A CA 1
ATOM 798 C C . HIS A 1 101 ? -5.162 5.500 21.025 1.00 72.75 101 HIS A C 1
ATOM 800 O O . HIS A 1 101 ? -5.360 5.478 22.241 1.00 72.75 101 HIS A O 1
ATOM 806 N N . ALA A 1 102 ? -4.374 4.615 20.412 1.00 70.44 102 ALA A N 1
ATOM 807 C CA . ALA A 1 102 ? -3.685 3.529 21.110 1.00 70.44 102 ALA A CA 1
ATOM 808 C C . ALA A 1 102 ? -2.702 4.049 22.180 1.00 70.44 102 ALA A C 1
ATOM 810 O O . ALA A 1 102 ? -2.679 3.585 23.323 1.00 70.44 102 ALA A O 1
ATOM 811 N N . ASN A 1 103 ? -1.914 5.076 21.845 1.00 65.12 103 ASN A N 1
ATOM 812 C CA . ASN A 1 103 ? -0.917 5.636 22.761 1.00 65.12 103 ASN A CA 1
ATOM 813 C C . ASN A 1 103 ? -1.526 6.509 23.872 1.00 65.12 103 ASN A C 1
ATOM 815 O O . ASN A 1 103 ? -0.990 6.543 24.982 1.00 65.12 103 ASN A O 1
ATOM 819 N N . ALA A 1 104 ? -2.659 7.175 23.623 1.00 65.88 104 ALA A N 1
ATOM 820 C CA . ALA A 1 104 ? -3.343 8.005 24.619 1.00 65.88 104 ALA A CA 1
ATOM 821 C C . ALA A 1 104 ? -3.778 7.206 25.863 1.00 65.88 104 ALA A C 1
ATOM 823 O O . ALA A 1 104 ? -3.789 7.740 26.969 1.00 65.88 104 ALA A O 1
ATOM 824 N N . GLY A 1 105 ? -4.057 5.908 25.713 1.00 59.22 105 GLY A N 1
ATOM 825 C CA . GLY A 1 105 ? -4.344 5.021 26.839 1.00 59.22 105 GLY A CA 1
ATOM 826 C C . GLY A 1 105 ? -3.117 4.626 27.673 1.00 59.22 105 GLY A C 1
ATOM 827 O O . GLY A 1 105 ? -3.292 3.997 28.716 1.00 59.22 105 GLY A O 1
ATOM 828 N N . ARG A 1 106 ? -1.892 4.922 27.220 1.00 55.53 106 ARG A N 1
ATOM 829 C CA . ARG A 1 106 ? -0.627 4.498 27.850 1.00 55.53 106 ARG A CA 1
ATOM 830 C C . ARG A 1 106 ? 0.015 5.616 28.684 1.00 55.53 106 ARG A C 1
ATOM 832 O O . ARG A 1 106 ? 0.732 5.341 29.642 1.00 55.53 106 ARG A O 1
ATOM 839 N N . SER A 1 107 ? -0.273 6.876 28.360 1.00 54.81 107 SER A N 1
ATOM 840 C CA . SER A 1 107 ? 0.316 8.059 28.999 1.00 54.81 107 SER A CA 1
ATOM 841 C C . SER A 1 107 ? -0.561 8.618 30.125 1.00 54.81 107 SER A C 1
ATOM 843 O O . SER A 1 107 ? -1.178 9.666 29.967 1.00 54.81 107 SER A O 1
ATOM 845 N N . ASN A 1 108 ? -0.588 7.947 31.281 1.00 55.12 108 ASN A N 1
ATOM 846 C CA . ASN A 1 108 ? -1.042 8.573 32.536 1.00 55.12 108 ASN A CA 1
ATOM 847 C C . ASN A 1 108 ? 0.067 8.675 33.603 1.00 55.12 108 ASN A C 1
ATOM 849 O O . ASN A 1 108 ? -0.184 9.160 34.702 1.00 55.12 108 ASN A O 1
ATOM 853 N N . ASP A 1 109 ? 1.304 8.266 33.293 1.00 52.03 109 ASP A N 1
ATOM 854 C CA . ASP A 1 109 ? 2.446 8.425 34.199 1.00 52.03 109 ASP A CA 1
ATOM 855 C C . ASP A 1 109 ? 3.568 9.251 33.546 1.00 52.03 109 ASP A C 1
ATOM 857 O O . ASP A 1 109 ? 4.113 8.902 32.502 1.00 52.03 109 ASP A O 1
ATOM 861 N N . LYS A 1 110 ? 3.893 10.357 34.222 1.00 51.78 110 LYS A N 1
ATOM 862 C CA . LYS A 1 110 ? 5.089 11.210 34.114 1.00 51.78 110 LYS A CA 1
ATOM 863 C C . LYS A 1 110 ? 5.409 11.968 32.810 1.00 51.78 110 LYS A C 1
ATOM 865 O O . LYS A 1 110 ? 6.126 11.503 31.935 1.00 51.78 110 LYS A O 1
ATOM 870 N N . ARG A 1 111 ? 5.162 13.276 32.961 1.00 48.94 111 ARG A N 1
ATOM 871 C CA . ARG A 1 111 ? 6.084 14.420 32.772 1.00 48.94 111 ARG A CA 1
ATOM 872 C C . ARG A 1 111 ? 6.241 15.032 31.378 1.00 48.94 111 ARG A C 1
ATOM 874 O O . ARG A 1 111 ? 6.778 14.452 30.447 1.00 48.94 111 ARG A O 1
ATOM 881 N N . GLU A 1 112 ? 5.855 16.306 31.381 1.00 54.16 112 GLU A N 1
ATOM 882 C CA . GLU A 1 112 ? 6.285 17.436 30.562 1.00 54.16 112 GLU A CA 1
ATOM 883 C C . GLU A 1 112 ? 7.661 17.269 29.898 1.00 54.16 112 GLU A C 1
ATOM 885 O O . GLU A 1 112 ? 8.699 17.195 30.558 1.00 54.16 112 GLU A O 1
ATOM 890 N N . GLY A 1 113 ? 7.647 17.299 28.568 1.00 45.47 113 GLY A N 1
ATOM 891 C CA . GLY A 1 113 ? 8.807 17.488 27.710 1.00 45.47 113 GLY A CA 1
ATOM 892 C C . GLY A 1 113 ? 8.327 17.786 26.291 1.00 45.47 113 GLY A C 1
ATOM 893 O O . GLY A 1 113 ? 7.667 16.953 25.682 1.00 45.47 113 GLY A O 1
ATOM 894 N N . SER A 1 114 ? 8.609 19.000 25.809 1.00 46.41 114 SER A N 1
ATOM 895 C CA . SER A 1 114 ? 8.468 19.487 24.423 1.00 46.41 114 SER A CA 1
ATOM 896 C C . SER A 1 114 ? 8.607 18.361 23.384 1.00 46.41 114 SER A C 1
ATOM 898 O O . SER A 1 114 ? 9.652 17.729 23.311 1.00 46.41 114 SER A O 1
ATOM 900 N N . GLY A 1 115 ? 7.591 18.020 22.595 1.00 46.59 115 GLY A N 1
ATOM 901 C CA . GLY A 1 115 ? 6.923 18.902 21.640 1.00 46.59 115 GLY A CA 1
ATOM 902 C C . GLY A 1 115 ? 7.111 18.447 20.181 1.00 46.59 115 GLY A C 1
ATOM 903 O O . GLY A 1 115 ? 6.623 19.125 19.288 1.00 46.59 115 GLY A O 1
ATOM 904 N N . GLU A 1 116 ? 7.766 17.310 19.923 1.00 44.88 116 GLU A N 1
ATOM 905 C CA . GLU A 1 116 ? 7.675 16.590 18.646 1.00 44.88 116 GLU A CA 1
ATOM 906 C C . GLU A 1 116 ? 6.490 15.610 18.741 1.00 44.88 116 GLU A C 1
ATOM 908 O O . GLU A 1 116 ? 6.479 14.724 19.599 1.00 44.88 116 GLU A O 1
ATOM 913 N N . ARG A 1 117 ? 5.451 15.771 17.912 1.00 48.69 117 ARG A N 1
ATOM 914 C CA . ARG A 1 117 ? 4.340 14.803 17.871 1.00 48.69 117 ARG A CA 1
ATOM 915 C C . ARG A 1 117 ? 4.895 13.417 17.494 1.00 48.69 117 ARG A C 1
ATOM 917 O O . ARG A 1 117 ? 5.623 13.328 16.507 1.00 48.69 117 ARG A O 1
ATOM 924 N N . PRO A 1 118 ? 4.572 12.342 18.233 1.00 50.44 118 PRO A N 1
ATOM 925 C CA . PRO A 1 118 ? 5.166 11.036 17.984 1.00 50.44 118 PRO A CA 1
ATOM 926 C C . PRO A 1 118 ? 4.696 10.437 16.645 1.00 50.44 118 PRO A C 1
ATOM 928 O O . PRO A 1 118 ? 3.505 10.374 16.351 1.00 50.44 118 PRO A O 1
ATOM 931 N N . SER A 1 119 ? 5.672 9.973 15.863 1.00 57.25 119 SER A N 1
ATOM 932 C CA . SER A 1 119 ? 5.631 8.859 14.897 1.00 57.25 119 SER A CA 1
ATOM 933 C C . SER A 1 119 ? 4.711 8.894 13.665 1.00 57.25 119 SER A C 1
ATOM 935 O O . SER A 1 119 ? 4.861 8.013 12.821 1.00 57.25 119 SER A O 1
ATOM 937 N N . THR A 1 120 ? 3.837 9.887 13.464 1.00 65.00 120 THR A N 1
ATOM 938 C CA . THR A 1 120 ? 2.985 9.933 12.248 1.00 65.00 120 THR A CA 1
ATOM 939 C C . THR A 1 120 ? 3.790 10.144 10.963 1.00 65.00 120 THR A C 1
ATOM 941 O O . THR A 1 120 ? 3.479 9.543 9.941 1.00 65.00 120 THR A O 1
ATOM 944 N N . ASN A 1 121 ? 4.889 10.907 11.035 1.00 77.75 121 ASN A N 1
ATOM 945 C CA . ASN A 1 121 ? 5.762 11.167 9.883 1.00 77.75 121 ASN A CA 1
ATOM 946 C C . ASN A 1 121 ? 6.324 9.879 9.253 1.00 77.75 121 ASN A C 1
ATOM 948 O O . ASN A 1 121 ? 6.533 9.832 8.046 1.00 77.75 121 ASN A O 1
ATOM 952 N N . ASN A 1 122 ? 6.548 8.829 10.052 1.00 86.31 122 ASN A N 1
ATOM 953 C CA . ASN A 1 122 ? 7.111 7.571 9.563 1.00 86.31 122 ASN A CA 1
ATOM 954 C C . ASN A 1 122 ? 6.070 6.732 8.791 1.00 86.31 122 ASN A C 1
ATOM 956 O O . ASN A 1 122 ? 6.413 6.099 7.794 1.00 86.31 122 ASN A O 1
ATOM 960 N N . ILE A 1 123 ? 4.789 6.768 9.189 1.00 89.06 123 ILE A N 1
ATOM 961 C CA . ILE A 1 123 ? 3.708 6.138 8.410 1.00 89.06 123 ILE A CA 1
ATOM 962 C C . ILE A 1 123 ? 3.589 6.814 7.049 1.00 89.06 123 ILE A C 1
ATOM 964 O O . ILE A 1 123 ? 3.536 6.129 6.029 1.00 89.06 123 ILE A O 1
ATOM 968 N N . ASP A 1 124 ? 3.560 8.145 7.034 1.00 91.50 124 ASP A N 1
ATOM 969 C CA . ASP A 1 124 ? 3.372 8.926 5.811 1.00 91.50 124 ASP A CA 1
ATOM 970 C C . ASP A 1 124 ? 4.492 8.652 4.805 1.00 91.50 124 ASP A C 1
ATOM 972 O O . ASP A 1 124 ? 4.234 8.430 3.618 1.00 91.50 124 ASP A O 1
ATOM 976 N N . GLU A 1 125 ? 5.733 8.599 5.291 1.00 93.00 125 GLU A N 1
ATOM 977 C CA . GLU A 1 125 ? 6.908 8.243 4.501 1.00 93.00 125 GLU A CA 1
ATOM 978 C C . GLU A 1 125 ? 6.795 6.819 3.937 1.00 93.00 125 GLU A C 1
ATOM 980 O O . GLU A 1 125 ? 6.904 6.619 2.725 1.00 93.00 125 GLU A O 1
ATOM 985 N N . ASN A 1 126 ? 6.477 5.833 4.777 1.00 93.69 126 ASN A N 1
ATOM 986 C CA . ASN A 1 126 ? 6.356 4.439 4.353 1.00 93.69 126 ASN A CA 1
ATOM 987 C C . ASN A 1 126 ? 5.227 4.218 3.338 1.00 93.69 126 ASN A C 1
ATOM 989 O O . ASN A 1 126 ? 5.412 3.519 2.337 1.00 93.69 126 ASN A O 1
ATOM 993 N N . LEU A 1 127 ? 4.062 4.836 3.542 1.00 94.81 127 LEU A N 1
ATOM 994 C CA . LEU A 1 127 ? 2.963 4.755 2.582 1.00 94.81 127 LEU A CA 1
ATOM 995 C C . LEU A 1 127 ? 3.314 5.435 1.256 1.00 94.81 127 LEU A C 1
ATOM 997 O O . LEU A 1 127 ? 2.920 4.946 0.192 1.00 94.81 127 LEU A O 1
ATOM 1001 N N . THR A 1 128 ? 4.068 6.535 1.308 1.00 95.44 128 THR A N 1
ATOM 1002 C CA . THR A 1 128 ? 4.576 7.221 0.116 1.00 95.44 128 THR A CA 1
ATOM 1003 C C . THR A 1 128 ? 5.502 6.302 -0.673 1.00 95.44 128 THR A C 1
ATOM 1005 O O . THR A 1 128 ? 5.252 6.084 -1.858 1.00 95.44 128 THR A O 1
ATOM 1008 N N . VAL A 1 129 ? 6.470 5.652 -0.016 1.00 95.94 129 VAL A N 1
ATOM 1009 C CA . VAL A 1 129 ? 7.364 4.670 -0.654 1.00 95.94 129 VAL A CA 1
ATOM 1010 C C . VAL A 1 129 ? 6.565 3.563 -1.346 1.00 95.94 129 VAL A C 1
ATOM 1012 O O . VAL A 1 129 ? 6.769 3.299 -2.532 1.00 95.94 129 VAL A O 1
ATOM 1015 N N . ILE A 1 130 ? 5.617 2.931 -0.649 1.00 94.44 130 ILE A N 1
ATOM 1016 C CA . ILE A 1 130 ? 4.817 1.838 -1.224 1.00 94.44 130 ILE A CA 1
ATOM 1017 C C . ILE A 1 130 ? 4.004 2.332 -2.432 1.00 94.44 130 ILE A C 1
ATOM 1019 O O . ILE A 1 130 ? 3.980 1.683 -3.484 1.00 94.44 130 ILE A O 1
ATOM 1023 N N . THR A 1 131 ? 3.349 3.485 -2.298 1.00 96.31 131 THR A N 1
ATOM 1024 C CA . THR A 1 131 ? 2.449 4.035 -3.319 1.00 96.31 131 THR A CA 1
ATOM 1025 C C . THR A 1 131 ? 3.204 4.483 -4.567 1.00 96.31 131 THR A C 1
ATOM 1027 O O . THR A 1 131 ? 2.779 4.172 -5.683 1.00 96.31 131 THR A O 1
ATOM 1030 N N . GLU A 1 132 ? 4.338 5.165 -4.408 1.00 95.31 132 GLU A N 1
ATOM 1031 C CA . GLU A 1 132 ? 5.173 5.619 -5.522 1.00 95.31 132 GLU A CA 1
ATOM 1032 C C . GLU A 1 132 ? 5.759 4.443 -6.299 1.00 95.31 13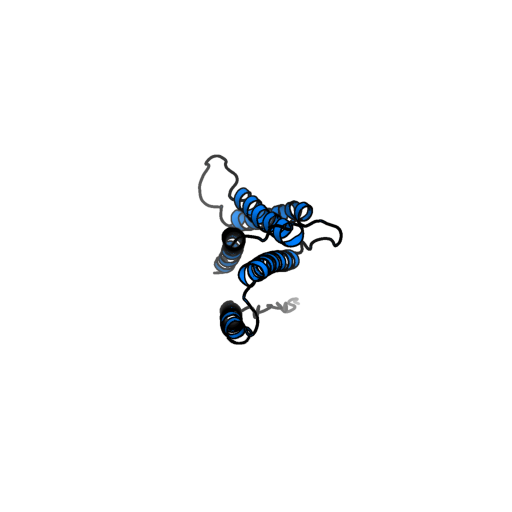2 GLU A C 1
ATOM 1034 O O . GLU A 1 132 ? 5.649 4.386 -7.526 1.00 95.31 132 GLU A O 1
ATOM 1039 N N . ARG A 1 133 ? 6.322 3.447 -5.604 1.00 95.56 133 ARG A N 1
ATOM 1040 C CA . ARG A 1 133 ? 6.887 2.264 -6.268 1.00 95.56 133 ARG A CA 1
ATOM 1041 C C . ARG A 1 133 ? 5.809 1.434 -6.949 1.00 95.56 133 ARG A C 1
ATOM 1043 O O . ARG A 1 133 ? 6.040 0.931 -8.049 1.00 95.56 133 ARG A O 1
ATOM 1050 N N . TYR A 1 134 ? 4.609 1.349 -6.374 1.00 95.44 134 TYR A N 1
ATOM 1051 C CA . TYR A 1 134 ? 3.457 0.753 -7.052 1.00 95.44 134 TYR A CA 1
ATOM 1052 C C . TYR A 1 134 ? 3.062 1.527 -8.314 1.00 95.44 134 TYR A C 1
ATOM 1054 O O . TYR A 1 134 ? 2.835 0.915 -9.364 1.00 95.44 134 TYR A O 1
ATOM 1062 N N . TYR A 1 13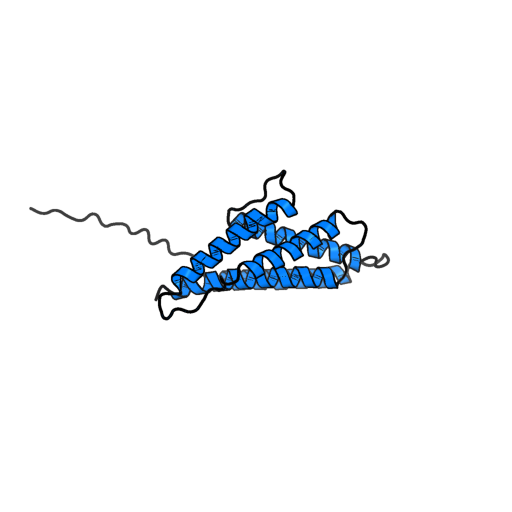5 ? 3.006 2.859 -8.235 1.00 94.81 135 TYR A N 1
ATOM 1063 C CA . TYR A 1 135 ? 2.710 3.713 -9.381 1.00 94.81 135 TYR A CA 1
ATOM 1064 C C . TYR A 1 135 ? 3.722 3.479 -10.509 1.00 94.81 135 TYR A C 1
ATOM 1066 O O . TYR A 1 135 ? 3.324 3.188 -11.639 1.00 94.81 135 TYR A O 1
ATOM 1074 N N . LEU A 1 136 ? 5.021 3.491 -10.197 1.00 93.38 136 LEU A N 1
ATOM 1075 C CA . LEU A 1 136 ? 6.085 3.205 -11.160 1.00 93.38 136 LEU A CA 1
ATOM 1076 C C . LEU A 1 136 ? 5.970 1.785 -11.729 1.00 93.38 136 LEU A C 1
ATOM 1078 O O . LEU A 1 136 ? 5.952 1.611 -12.944 1.00 93.38 136 LEU A O 1
ATOM 1082 N N . ALA A 1 137 ? 5.790 0.764 -10.891 1.00 91.38 137 ALA A N 1
ATOM 1083 C CA . ALA A 1 137 ? 5.667 -0.626 -11.336 1.00 91.38 137 ALA A CA 1
ATOM 1084 C C . ALA A 1 137 ? 4.446 -0.885 -12.243 1.00 91.38 137 ALA A C 1
ATOM 1086 O O . ALA A 1 137 ? 4.408 -1.886 -12.975 1.00 91.38 137 ALA A O 1
ATOM 1087 N N . ARG A 1 138 ? 3.417 -0.033 -12.170 1.00 91.19 138 ARG A N 1
ATOM 1088 C CA . ARG A 1 138 ? 2.190 -0.155 -12.965 1.00 91.19 138 ARG A CA 1
ATOM 1089 C C . ARG A 1 138 ? 2.196 0.701 -14.225 1.00 91.19 138 ARG A C 1
ATOM 1091 O O . ARG A 1 138 ? 1.729 0.218 -15.252 1.00 91.19 138 ARG A O 1
ATOM 1098 N N . TYR A 1 139 ? 2.670 1.937 -14.133 1.00 91.81 139 TYR A N 1
ATOM 1099 C CA . TYR A 1 139 ? 2.524 2.932 -15.196 1.00 91.81 139 TYR A CA 1
ATOM 1100 C C . TYR A 1 139 ? 3.844 3.293 -15.883 1.00 91.81 139 TYR A C 1
ATOM 1102 O O . TYR A 1 139 ? 3.812 3.908 -16.944 1.00 91.81 139 TYR A O 1
ATOM 1110 N N . SER A 1 140 ? 4.994 2.901 -15.324 1.00 90.62 140 SER A N 1
ATOM 1111 C CA . SER A 1 140 ? 6.297 3.120 -15.955 1.00 90.62 140 SER A CA 1
ATOM 1112 C C . SER A 1 140 ? 6.705 1.956 -16.854 1.00 90.62 140 SER A C 1
ATOM 1114 O O . SER A 1 140 ? 6.465 0.779 -16.565 1.00 90.62 140 SER A O 1
ATOM 1116 N N . HIS A 1 141 ? 7.402 2.299 -17.935 1.00 86.75 141 HIS A N 1
ATOM 1117 C CA . HIS A 1 141 ? 8.065 1.338 -18.813 1.00 86.75 141 HIS A CA 1
ATOM 1118 C C . HIS A 1 141 ? 9.358 0.792 -18.200 1.00 86.75 141 HIS A C 1
ATOM 1120 O O . HIS A 1 141 ? 9.741 -0.338 -18.498 1.00 86.75 141 HIS A O 1
ATOM 1126 N N . VAL A 1 142 ? 9.993 1.562 -17.310 1.00 85.19 142 VAL A N 1
ATOM 1127 C CA . VAL A 1 142 ? 11.208 1.147 -16.601 1.00 85.19 142 VAL A CA 1
ATOM 1128 C C . VAL A 1 142 ? 10.842 0.053 -15.591 1.00 85.19 142 VAL A C 1
ATOM 1130 O O . VAL A 1 142 ? 9.892 0.234 -14.819 1.00 85.19 142 VAL A O 1
ATOM 1133 N N . PRO A 1 143 ? 11.520 -1.107 -15.608 1.00 83.25 143 PRO A N 1
ATOM 1134 C CA . PRO A 1 143 ? 11.270 -2.155 -14.632 1.00 83.25 143 PRO A CA 1
ATOM 1135 C C . PRO A 1 143 ? 11.744 -1.714 -13.236 1.00 83.25 143 PRO A C 1
ATOM 1137 O O . PRO A 1 143 ? 12.786 -1.067 -13.124 1.00 83.25 143 PRO A O 1
ATOM 1140 N N . PRO A 1 144 ? 10.996 -2.044 -12.168 1.00 88.50 144 PRO A N 1
ATOM 1141 C CA . PRO A 1 144 ? 11.452 -1.810 -10.805 1.00 88.50 144 PRO A CA 1
ATOM 1142 C C . PRO A 1 144 ? 12.670 -2.684 -10.494 1.00 88.50 144 PRO A C 1
ATOM 1144 O O . PRO A 1 144 ? 12.738 -3.850 -10.890 1.00 88.50 144 PRO A O 1
ATOM 1147 N N . SER A 1 145 ? 13.619 -2.109 -9.769 1.00 88.56 145 SER A N 1
ATOM 1148 C CA . SER A 1 145 ? 14.835 -2.772 -9.314 1.00 88.56 145 SER A CA 1
ATOM 1149 C C . SER A 1 145 ? 14.573 -3.670 -8.099 1.00 88.56 145 SER A C 1
ATOM 1151 O O . SER A 1 145 ? 13.539 -3.581 -7.434 1.00 88.56 145 SER A O 1
ATOM 1153 N N . ALA A 1 146 ? 15.535 -4.532 -7.763 1.00 84.81 146 ALA A N 1
ATOM 1154 C CA . ALA A 1 146 ? 15.473 -5.316 -6.528 1.00 84.81 146 ALA A CA 1
ATOM 1155 C C . ALA A 1 146 ? 15.479 -4.426 -5.269 1.00 84.81 146 ALA A C 1
ATOM 1157 O O . ALA A 1 146 ? 14.850 -4.770 -4.270 1.00 84.81 146 ALA A O 1
ATOM 1158 N N . GLU A 1 147 ? 16.143 -3.270 -5.331 1.00 85.44 147 GLU A N 1
ATOM 1159 C CA . GLU A 1 147 ? 16.153 -2.273 -4.258 1.00 85.44 147 GLU A CA 1
ATOM 1160 C C . GLU A 1 147 ? 14.759 -1.666 -4.049 1.00 85.44 147 GLU A C 1
ATOM 1162 O O . GLU A 1 147 ? 14.306 -1.552 -2.913 1.00 85.44 147 GLU A O 1
ATOM 1167 N N . ASP A 1 148 ? 14.021 -1.388 -5.131 1.00 88.56 148 ASP A N 1
ATOM 1168 C CA . ASP A 1 148 ? 12.636 -0.903 -5.044 1.00 88.56 148 ASP A CA 1
ATOM 1169 C C . ASP A 1 148 ? 11.735 -1.900 -4.308 1.00 88.56 148 ASP A C 1
ATOM 1171 O O . ASP A 1 148 ? 10.899 -1.519 -3.489 1.00 88.56 148 ASP A O 1
ATOM 1175 N N . VAL A 1 149 ? 11.914 -3.193 -4.584 1.00 88.31 149 VAL A N 1
ATOM 1176 C CA . VAL A 1 149 ? 11.165 -4.261 -3.914 1.00 88.31 149 VAL A CA 1
ATOM 1177 C C . VAL A 1 149 ? 11.509 -4.313 -2.426 1.00 88.31 149 VAL A C 1
ATOM 1179 O O . VAL A 1 149 ? 10.602 -4.390 -1.598 1.00 88.31 149 VAL A O 1
ATOM 1182 N N . GLN A 1 150 ? 12.797 -4.243 -2.079 1.00 82.06 150 GLN A N 1
ATOM 1183 C CA . GLN A 1 150 ? 13.243 -4.239 -0.684 1.00 82.06 150 GLN A CA 1
ATOM 1184 C C . GLN A 1 150 ? 12.705 -3.026 0.078 1.00 82.06 150 GLN A C 1
ATOM 1186 O O . GLN A 1 150 ? 12.203 -3.192 1.187 1.00 82.06 150 GLN A O 1
ATOM 1191 N N . ALA A 1 151 ? 12.731 -1.836 -0.527 1.00 85.31 151 ALA A N 1
ATOM 1192 C CA . ALA A 1 151 ? 12.189 -0.622 0.075 1.00 85.31 151 ALA A CA 1
ATOM 1193 C C . ALA A 1 151 ? 10.687 -0.758 0.375 1.00 85.31 151 ALA A C 1
ATOM 1195 O O . ALA A 1 151 ? 10.247 -0.450 1.481 1.00 85.31 151 ALA A O 1
ATOM 1196 N N . VAL A 1 152 ? 9.900 -1.298 -0.565 1.00 90.56 152 VAL A N 1
ATOM 1197 C CA . VAL A 1 152 ? 8.463 -1.559 -0.360 1.00 90.56 152 VAL A CA 1
ATOM 1198 C C . VAL A 1 152 ? 8.227 -2.581 0.753 1.00 90.56 152 VAL A C 1
ATOM 1200 O O . VAL A 1 152 ? 7.343 -2.387 1.587 1.00 90.56 152 VAL A O 1
ATOM 1203 N N . GLN A 1 153 ? 9.009 -3.663 0.790 1.00 85.44 153 GLN A N 1
ATOM 1204 C CA . GLN A 1 153 ? 8.895 -4.691 1.828 1.00 85.44 153 GLN A CA 1
ATOM 1205 C C . GLN A 1 153 ? 9.237 -4.145 3.218 1.00 85.44 153 GLN A C 1
ATOM 1207 O O . GLN A 1 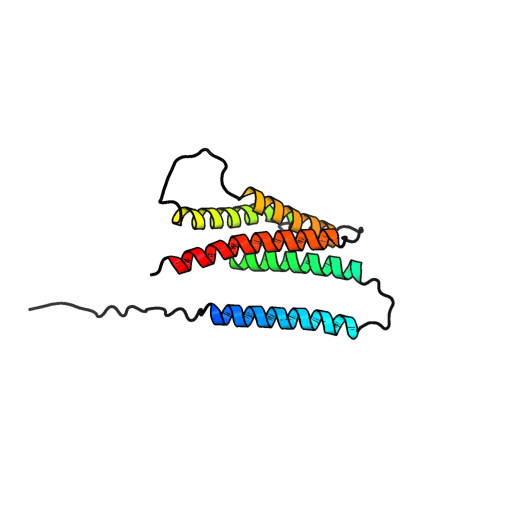153 ? 8.520 -4.429 4.174 1.00 85.44 153 GLN A O 1
ATOM 1212 N N . GLN A 1 154 ? 10.302 -3.347 3.330 1.00 88.69 154 GLN A N 1
ATOM 1213 C CA . GLN A 1 154 ? 10.709 -2.718 4.586 1.00 88.69 154 GLN A CA 1
ATOM 1214 C C . GLN A 1 154 ? 9.667 -1.709 5.069 1.00 88.69 154 GLN A C 1
ATOM 1216 O O . GLN A 1 154 ? 9.263 -1.774 6.228 1.00 88.69 154 GLN A O 1
ATOM 1221 N N . ALA A 1 155 ? 9.185 -0.838 4.180 1.00 91.12 155 ALA A N 1
ATOM 1222 C CA . ALA A 1 155 ? 8.147 0.134 4.505 1.00 91.12 155 ALA A CA 1
ATOM 1223 C C . ALA A 1 155 ? 6.863 -0.553 4.995 1.00 91.12 155 ALA A C 1
ATOM 1225 O O . ALA A 1 155 ? 6.273 -0.155 6.000 1.00 91.12 155 ALA A O 1
ATOM 1226 N N . TRP A 1 156 ? 6.457 -1.640 4.332 1.00 90.50 156 TRP A N 1
ATOM 1227 C CA . TRP A 1 156 ? 5.294 -2.413 4.757 1.00 90.50 156 TRP A CA 1
ATOM 1228 C C . TRP A 1 156 ? 5.508 -3.092 6.114 1.00 90.50 156 TRP A C 1
ATOM 1230 O O . TRP A 1 156 ? 4.641 -3.011 6.982 1.00 90.50 156 TRP A O 1
ATOM 1240 N N . ALA A 1 157 ? 6.675 -3.704 6.334 1.00 87.25 157 ALA A N 1
ATOM 1241 C CA . ALA A 1 157 ? 7.007 -4.334 7.609 1.00 87.25 157 ALA A CA 1
ATOM 1242 C C . ALA A 1 157 ? 6.992 -3.329 8.775 1.00 87.25 157 ALA A C 1
ATOM 1244 O O . ALA A 1 157 ? 6.507 -3.660 9.855 1.00 87.25 157 ALA A O 1
ATOM 1245 N N . GLN A 1 158 ? 7.463 -2.096 8.559 1.00 87.88 158 GLN A N 1
ATOM 1246 C CA . GLN A 1 158 ? 7.421 -1.037 9.573 1.00 87.88 158 GLN A CA 1
ATOM 1247 C C . GLN A 1 158 ? 5.985 -0.630 9.929 1.00 87.88 158 GLN A C 1
ATOM 1249 O O . GLN A 1 158 ? 5.665 -0.524 11.113 1.00 87.88 158 GLN A O 1
ATOM 1254 N N . ILE A 1 159 ? 5.102 -0.472 8.935 1.00 87.88 159 ILE A N 1
ATOM 1255 C CA . ILE A 1 159 ? 3.675 -0.190 9.176 1.00 87.88 159 ILE A CA 1
ATOM 1256 C C . ILE A 1 159 ? 3.038 -1.328 9.983 1.00 87.88 159 ILE A C 1
ATOM 1258 O O . ILE A 1 159 ? 2.342 -1.076 10.965 1.00 87.88 159 ILE A O 1
ATOM 1262 N N . GLN A 1 160 ? 3.306 -2.585 9.616 1.00 87.25 160 GLN A N 1
ATOM 1263 C CA . GLN A 1 160 ? 2.773 -3.740 10.341 1.00 87.25 160 GLN A CA 1
ATOM 1264 C C . GLN A 1 160 ? 3.263 -3.793 11.791 1.00 87.25 160 GLN A C 1
ATOM 1266 O O . GLN A 1 160 ? 2.461 -4.030 12.687 1.00 87.25 160 GLN A O 1
ATOM 1271 N N . GLN A 1 161 ? 4.550 -3.543 12.043 1.00 84.69 161 GLN A N 1
ATOM 1272 C CA . GLN A 1 161 ? 5.099 -3.519 13.403 1.00 84.69 161 GLN A CA 1
ATOM 1273 C C . GLN A 1 161 ? 4.420 -2.462 14.279 1.00 84.69 161 GLN A C 1
ATOM 1275 O O . GLN A 1 161 ? 4.114 -2.735 15.437 1.00 84.69 161 GLN A O 1
ATOM 1280 N N . GLN A 1 162 ? 4.148 -1.278 13.727 1.00 83.62 162 GLN A N 1
ATOM 1281 C CA . GLN A 1 162 ? 3.460 -0.212 14.456 1.00 83.62 162 GLN A CA 1
ATOM 1282 C C . GLN A 1 162 ? 2.003 -0.575 14.770 1.00 83.62 162 GLN A C 1
ATOM 1284 O O . GLN A 1 162 ? 1.543 -0.303 15.875 1.00 83.62 162 GLN A O 1
ATOM 1289 N N . LEU A 1 163 ? 1.307 -1.236 13.838 1.00 80.00 163 LEU A N 1
ATOM 1290 C CA . LEU A 1 163 ? -0.062 -1.722 14.043 1.00 80.00 163 LEU A CA 1
ATOM 1291 C C . LEU A 1 163 ? -0.144 -2.919 15.004 1.00 80.00 163 LEU A C 1
ATOM 1293 O O . LEU A 1 163 ? -1.125 -3.065 15.721 1.00 80.00 163 LEU A O 1
ATOM 1297 N N . HIS A 1 164 ? 0.865 -3.790 15.046 1.00 76.81 164 HIS A N 1
ATOM 1298 C CA . HIS A 1 164 ? 0.894 -4.905 16.001 1.00 76.81 164 HIS A CA 1
ATOM 1299 C C . HIS A 1 164 ? 1.205 -4.443 17.427 1.00 76.81 164 HIS A C 1
ATOM 1301 O O . HIS A 1 164 ? 0.574 -4.916 18.367 1.00 76.81 164 HIS A O 1
ATOM 1307 N N . ALA A 1 165 ? 2.110 -3.472 17.587 1.00 71.56 165 ALA A N 1
ATOM 1308 C CA . ALA A 1 165 ? 2.424 -2.892 18.893 1.00 71.56 165 ALA A CA 1
ATOM 1309 C C . ALA A 1 165 ? 1.210 -2.228 19.580 1.00 71.56 165 ALA A C 1
ATOM 1311 O O . ALA A 1 165 ? 1.242 -2.011 20.794 1.00 71.56 165 ALA A O 1
ATOM 1312 N N . GLU A 1 166 ? 0.171 -1.888 18.811 1.00 65.62 166 GLU A N 1
ATOM 1313 C CA . GLU A 1 166 ? -1.141 -1.460 19.302 1.00 65.62 166 GLU A CA 1
ATOM 1314 C C . GLU A 1 166 ? -1.941 -2.633 19.883 1.00 65.62 166 GLU A C 1
ATOM 1316 O O . GLU A 1 166 ? -2.332 -2.556 21.044 1.00 65.62 166 GLU A O 1
ATOM 1321 N N . ASN A 1 167 ? -2.131 -3.721 19.128 1.00 65.31 167 ASN A N 1
ATOM 1322 C CA . ASN A 1 167 ? -2.953 -4.858 19.569 1.00 65.31 167 ASN A CA 1
ATOM 1323 C C . ASN A 1 167 ? -2.427 -5.480 20.875 1.00 65.31 167 ASN A C 1
ATOM 1325 O O . ASN A 1 167 ? -3.195 -5.726 21.800 1.00 65.31 167 ASN A O 1
ATOM 1329 N N . ASP A 1 168 ? -1.106 -5.644 21.000 1.00 63.50 168 ASP A N 1
ATOM 1330 C CA . ASP A 1 168 ? -0.485 -6.217 22.205 1.00 63.50 168 ASP A CA 1
ATOM 1331 C C . ASP A 1 168 ? -0.643 -5.309 23.447 1.00 63.50 168 ASP A C 1
ATOM 1333 O O . ASP A 1 168 ? -0.488 -5.748 24.587 1.00 63.50 168 ASP A O 1
ATOM 1337 N N . ALA A 1 169 ? -0.917 -4.013 23.251 1.00 58.66 169 ALA A N 1
ATOM 1338 C CA . ALA A 1 169 ? -1.130 -3.059 24.337 1.00 58.66 169 ALA A CA 1
ATOM 1339 C C . ALA A 1 169 ? -2.559 -3.095 24.902 1.00 58.66 169 ALA A C 1
ATOM 1341 O O . ALA A 1 169 ? -2.760 -2.633 26.030 1.00 58.66 169 ALA A O 1
ATOM 1342 N N . GLU A 1 170 ? -3.528 -3.588 24.129 1.00 53.28 170 GLU A N 1
ATOM 1343 C CA . GLU A 1 170 ? -4.928 -3.704 24.546 1.00 53.28 170 GLU A CA 1
ATOM 1344 C C . GLU A 1 170 ? -5.147 -4.953 25.413 1.00 53.28 170 GLU A C 1
ATOM 1346 O O . GLU A 1 170 ? -5.707 -4.826 26.502 1.00 53.28 170 GLU A O 1
ATOM 1351 N N . ASP A 1 171 ? -4.580 -6.105 25.032 1.00 56.03 171 ASP A N 1
ATOM 1352 C CA . ASP A 1 171 ? -4.685 -7.365 25.798 1.00 56.03 171 ASP A CA 1
ATOM 1353 C C . ASP A 1 171 ? -4.035 -7.285 27.195 1.00 56.03 171 ASP A C 1
ATOM 1355 O O . ASP A 1 171 ? -4.459 -7.943 28.145 1.00 56.03 171 ASP A O 1
ATOM 1359 N N . GLY A 1 172 ? -3.017 -6.436 27.371 1.00 56.38 172 GLY A N 1
ATOM 1360 C CA . GLY A 1 172 ? -2.322 -6.263 28.652 1.00 56.38 172 GLY A CA 1
ATOM 1361 C C . GLY A 1 172 ? -3.080 -5.456 29.717 1.00 56.38 172 GLY A C 1
ATOM 1362 O O . GLY A 1 172 ? -2.535 -5.246 30.801 1.00 56.38 172 GLY A O 1
ATOM 1363 N N . LYS A 1 173 ? -4.288 -4.948 29.427 1.00 53.03 173 LYS A N 1
ATOM 1364 C CA . LYS A 1 173 ? -5.083 -4.118 30.355 1.00 53.03 173 LYS A CA 1
ATOM 1365 C C . LYS A 1 173 ? -6.229 -4.852 31.060 1.00 53.03 173 LYS A C 1
ATOM 1367 O O . LYS A 1 173 ? -6.873 -4.235 31.905 1.00 53.03 173 LYS A O 1
ATOM 1372 N N . GLU A 1 174 ? -6.470 -6.126 30.757 1.00 47.03 174 GLU A N 1
ATOM 1373 C CA . GLU A 1 174 ? -7.587 -6.901 31.328 1.00 47.03 174 GLU A CA 1
ATOM 1374 C C . GLU A 1 174 ? -7.228 -7.774 32.554 1.00 47.03 174 GLU A C 1
ATOM 1376 O O . GLU A 1 174 ? -8.019 -8.632 32.942 1.00 47.03 174 GLU A O 1
ATOM 1381 N N . THR A 1 175 ? -6.082 -7.555 33.216 1.00 40.00 175 THR A N 1
ATOM 1382 C CA . THR A 1 175 ? -5.700 -8.291 34.448 1.00 40.00 175 THR A CA 1
ATOM 1383 C C . THR A 1 175 ? -5.739 -7.448 35.712 1.00 40.00 175 THR A C 1
ATOM 1385 O O . THR A 1 175 ? -5.071 -6.386 35.709 1.00 40.00 175 THR A O 1
#

Sequence (175 aa):
LRAAAQEEIDESRESILSADLLEAQLSNLWKNLMGRFRRAADALNPFLPLDHEVDARRQIRAAYQHLLQTAEGLGVARQPHATPVEYNQPLSHSLANRLIHANAGRSNDKREGSGERPSTNNIDENLTVITERYYLARYSHVPPSAEDVQAVQQAWAQIQQQLHAENDAEDGKET